Protein AF-A0A355I9S5-F1 (afdb_monomer)

Structure (mmCIF, N/CA/C/O backbone):
data_AF-A0A355I9S5-F1
#
_entry.id   AF-A0A355I9S5-F1
#
loop_
_atom_site.group_PDB
_atom_site.id
_atom_site.type_symbol
_atom_site.label_atom_id
_atom_site.label_alt_id
_atom_site.label_comp_id
_atom_site.label_asym_id
_atom_site.label_entity_id
_atom_site.label_seq_id
_atom_site.pdbx_PDB_ins_code
_atom_site.Cartn_x
_atom_site.Cartn_y
_atom_site.Cartn_z
_atom_site.occupancy
_atom_site.B_iso_or_equiv
_atom_site.auth_seq_id
_atom_site.auth_comp_id
_atom_site.auth_asym_id
_atom_site.auth_atom_id
_atom_site.pdbx_PDB_model_num
ATOM 1 N N . MET A 1 1 ? -13.433 -10.879 -8.646 1.00 37.16 1 MET A N 1
ATOM 2 C CA . MET A 1 1 ? -13.111 -11.014 -10.082 1.00 37.16 1 MET A CA 1
ATOM 3 C C . MET A 1 1 ? -12.200 -9.850 -10.450 1.00 37.16 1 MET A C 1
ATOM 5 O O . MET A 1 1 ? -12.578 -8.712 -10.213 1.00 37.16 1 MET A O 1
ATOM 9 N N . LEU A 1 2 ? -10.956 -10.143 -10.828 1.00 40.75 2 LEU A N 1
ATOM 10 C CA . LEU A 1 2 ? -9.865 -9.178 -11.004 1.00 40.75 2 LEU A CA 1
ATOM 11 C C . LEU A 1 2 ? -10.077 -8.349 -12.282 1.00 40.75 2 LEU A C 1
ATOM 13 O O . LEU A 1 2 ? -9.999 -8.900 -13.373 1.00 40.75 2 LEU A O 1
ATOM 17 N N . TYR A 1 3 ? -10.302 -7.039 -12.153 1.00 45.22 3 TYR A N 1
ATOM 18 C CA . TYR A 1 3 ? -10.353 -6.110 -13.290 1.00 45.22 3 TYR A CA 1
ATOM 19 C C . TYR A 1 3 ? -9.255 -5.043 -13.138 1.00 45.22 3 TYR A C 1
ATOM 21 O O . TYR A 1 3 ? -9.514 -3.907 -12.739 1.00 45.22 3 TYR A O 1
ATOM 29 N N . TYR A 1 4 ? -8.006 -5.413 -13.416 1.00 56.28 4 TYR A N 1
ATOM 30 C CA . TYR A 1 4 ? -6.906 -4.462 -13.609 1.00 56.28 4 TYR A CA 1
ATOM 31 C C . TYR A 1 4 ? -6.381 -4.663 -15.024 1.00 56.28 4 TYR A C 1
ATOM 33 O O . TYR A 1 4 ? -6.044 -5.781 -15.400 1.00 56.28 4 TYR A O 1
ATOM 41 N N . ILE A 1 5 ? -6.406 -3.600 -15.827 1.00 58.50 5 ILE A N 1
ATOM 42 C CA . ILE A 1 5 ? -6.289 -3.705 -17.292 1.00 58.50 5 ILE A CA 1
ATOM 43 C C . ILE A 1 5 ? -4.877 -3.349 -17.770 1.00 58.50 5 ILE A C 1
ATOM 45 O O . ILE A 1 5 ? -4.462 -3.785 -18.837 1.00 58.50 5 ILE A O 1
ATOM 49 N N . TRP A 1 6 ? -4.103 -2.616 -16.965 1.00 57.97 6 TRP A N 1
ATOM 50 C CA . TRP A 1 6 ? -2.738 -2.225 -17.304 1.00 57.97 6 TRP A CA 1
ATOM 51 C C . TRP A 1 6 ? -1.827 -2.338 -16.080 1.00 57.97 6 TRP A C 1
ATOM 53 O O . TRP A 1 6 ? -2.068 -1.695 -15.055 1.00 57.97 6 TRP A O 1
ATOM 63 N N . GLY A 1 7 ? -0.817 -3.202 -16.195 1.00 65.31 7 GLY A N 1
ATOM 64 C CA . GLY A 1 7 ? 0.197 -3.466 -15.181 1.00 65.31 7 GLY A CA 1
ATOM 65 C C . GLY A 1 7 ? 1.578 -3.117 -15.721 1.00 65.31 7 GLY A C 1
ATOM 66 O O . GLY A 1 7 ? 2.057 -3.808 -16.614 1.00 65.31 7 GLY A O 1
ATOM 67 N N . VAL A 1 8 ? 2.222 -2.068 -15.202 1.00 72.88 8 VAL A N 1
ATOM 68 C CA . VAL A 1 8 ? 3.618 -1.750 -15.556 1.00 72.88 8 VAL A CA 1
ATOM 69 C C . VAL A 1 8 ? 4.523 -2.236 -14.435 1.00 72.88 8 VAL A C 1
ATOM 71 O O . VAL A 1 8 ? 4.367 -1.827 -13.283 1.00 72.88 8 VAL A O 1
ATOM 74 N N . THR A 1 9 ? 5.467 -3.116 -14.759 1.00 74.00 9 THR A N 1
ATOM 75 C CA . THR A 1 9 ? 6.494 -3.570 -13.819 1.00 74.00 9 THR A CA 1
ATOM 76 C C . THR A 1 9 ? 7.719 -2.672 -13.899 1.00 74.00 9 THR A C 1
ATOM 78 O O . THR A 1 9 ? 8.375 -2.614 -14.937 1.00 74.00 9 THR A O 1
ATOM 81 N N . 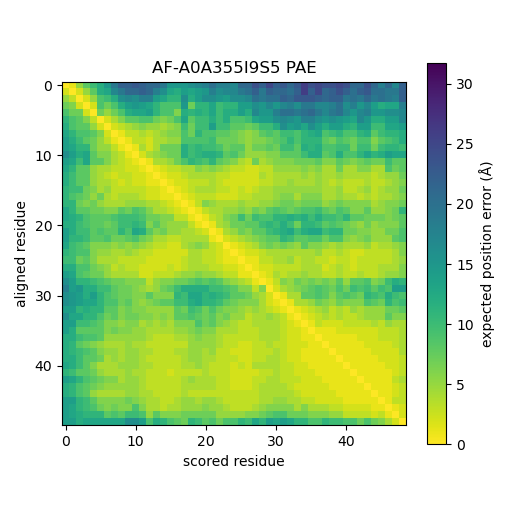VAL A 1 10 ? 8.056 -2.003 -12.799 1.00 75.19 10 VAL A N 1
ATOM 82 C CA . VAL A 1 10 ? 9.249 -1.156 -12.687 1.00 75.19 10 VAL A CA 1
ATOM 83 C C . VAL A 1 10 ? 10.043 -1.603 -11.468 1.00 75.19 10 VAL A C 1
ATOM 85 O O . VAL A 1 10 ? 9.561 -1.484 -10.346 1.00 75.19 10 VAL A O 1
ATOM 88 N N . GLY A 1 11 ? 11.244 -2.149 -11.682 1.00 71.25 11 GLY A N 1
ATOM 89 C CA . GLY A 1 11 ? 12.222 -2.399 -10.613 1.00 71.25 11 GLY A CA 1
ATOM 90 C C . GLY A 1 11 ? 11.704 -3.200 -9.409 1.00 71.25 11 GLY A C 1
ATOM 91 O O . GLY A 1 11 ? 12.017 -2.851 -8.277 1.00 71.25 11 GLY A O 1
ATOM 92 N N . GLY A 1 12 ? 10.884 -4.233 -9.631 1.00 76.94 12 GLY A N 1
ATOM 93 C CA . GLY A 1 12 ? 10.303 -5.035 -8.542 1.00 76.94 12 GLY A CA 1
ATOM 94 C C . GLY A 1 12 ? 9.010 -4.464 -7.939 1.00 76.94 12 GLY A C 1
ATOM 95 O O . GLY A 1 12 ? 8.603 -4.808 -6.829 1.00 76.94 12 GLY A O 1
ATOM 96 N N . PHE A 1 13 ? 8.335 -3.577 -8.663 1.00 80.75 13 PHE A N 1
ATOM 97 C CA . PHE A 1 13 ? 7.010 -3.090 -8.305 1.00 80.75 13 PHE A CA 1
ATOM 98 C C . PHE A 1 13 ? 6.077 -3.206 -9.502 1.00 80.75 13 PHE A C 1
ATOM 100 O O . PHE A 1 13 ? 6.446 -2.860 -10.621 1.00 80.75 13 PHE A O 1
ATOM 107 N N . LEU A 1 14 ? 4.863 -3.679 -9.260 1.00 85.81 14 LEU A N 1
ATOM 108 C CA . LEU A 1 14 ? 3.768 -3.750 -10.213 1.00 85.81 14 LEU A CA 1
ATOM 109 C C . LEU A 1 14 ? 2.823 -2.569 -9.975 1.00 85.81 14 LEU A C 1
ATOM 111 O O . LEU A 1 14 ? 2.211 -2.458 -8.914 1.00 85.81 14 LEU A O 1
ATOM 115 N N . GLN A 1 15 ? 2.698 -1.684 -10.959 1.00 84.38 15 GLN A N 1
ATOM 116 C CA . GLN A 1 15 ? 1.745 -0.577 -10.927 1.00 84.38 15 GLN A CA 1
ATOM 117 C C . GLN A 1 15 ? 0.466 -0.984 -11.649 1.00 84.38 15 GLN A C 1
ATOM 119 O O . GLN A 1 15 ? 0.496 -1.221 -12.852 1.00 84.38 15 GLN A O 1
ATOM 124 N N . LEU A 1 16 ? -0.641 -1.051 -10.916 1.00 85.38 16 LEU A N 1
ATOM 125 C CA . LEU A 1 16 ? -1.960 -1.416 -11.410 1.00 85.38 16 LEU A CA 1
ATOM 126 C C . LEU A 1 16 ? -2.813 -0.164 -11.596 1.00 85.38 16 LEU A C 1
ATOM 128 O O . LEU A 1 16 ? -2.963 0.644 -10.675 1.00 85.38 16 LEU A O 1
ATOM 132 N N . ILE A 1 17 ? -3.400 -0.030 -12.781 1.00 81.38 17 ILE A N 1
ATOM 133 C CA . ILE A 1 17 ? -4.338 1.046 -13.100 1.00 81.38 17 ILE A CA 1
ATOM 134 C C . ILE A 1 17 ? -5.735 0.445 -13.247 1.00 81.38 17 ILE A C 1
ATOM 136 O O . ILE A 1 17 ? -5.927 -0.558 -13.947 1.00 81.38 17 ILE A O 1
ATOM 140 N N . HIS A 1 18 ? -6.712 1.053 -12.571 1.00 76.88 18 HIS A N 1
ATOM 141 C CA . HIS A 1 18 ? -8.112 0.685 -12.733 1.00 76.88 18 HIS A CA 1
ATOM 142 C C . HIS A 1 18 ? -8.755 1.560 -13.827 1.00 76.88 18 HIS A C 1
ATOM 144 O O . HIS A 1 18 ? -8.635 2.780 -13.778 1.00 76.88 18 HIS A O 1
ATOM 150 N N . PRO A 1 19 ? -9.443 0.975 -14.822 1.00 74.12 19 PRO A N 1
ATOM 151 C CA . PRO A 1 19 ? -10.029 1.715 -15.950 1.00 74.12 19 PRO A CA 1
ATOM 152 C C . PRO A 1 19 ? -11.197 2.624 -15.550 1.00 74.12 19 PRO A C 1
ATOM 154 O O . PRO A 1 19 ? -11.476 3.606 -16.224 1.00 74.12 19 PRO A O 1
ATOM 157 N N . HIS A 1 20 ? -11.908 2.268 -14.479 1.00 72.94 20 HIS A N 1
ATOM 158 C CA . HIS A 1 20 ? -13.162 2.904 -14.078 1.00 72.94 20 HIS A CA 1
ATOM 159 C C . HIS A 1 20 ? -13.007 3.825 -12.857 1.00 72.94 20 HIS A C 1
ATOM 161 O O . HIS A 1 20 ? -13.848 4.678 -12.605 1.00 72.94 20 HIS A O 1
ATOM 167 N N . LYS A 1 21 ? -11.922 3.671 -12.095 1.00 70.38 21 LYS A N 1
ATOM 168 C CA . LYS A 1 21 ? -11.620 4.447 -10.888 1.00 70.38 21 LYS A CA 1
ATOM 169 C C . LYS A 1 21 ? -10.268 5.092 -11.104 1.00 70.38 21 LYS A C 1
ATOM 171 O O . LYS A 1 21 ? -9.292 4.396 -11.371 1.00 70.38 21 LYS A O 1
ATOM 176 N N . SER A 1 22 ? -10.206 6.408 -10.964 1.00 65.38 22 SER A N 1
ATOM 177 C CA . SER A 1 22 ? -8.951 7.146 -11.001 1.00 65.38 22 SER A CA 1
ATOM 178 C C . SER A 1 22 ? -8.096 6.750 -9.795 1.00 65.38 22 SER A C 1
ATOM 180 O O . SER A 1 22 ? -8.367 7.164 -8.670 1.00 65.38 22 SER A O 1
ATOM 182 N N . GLY A 1 23 ? -7.084 5.917 -10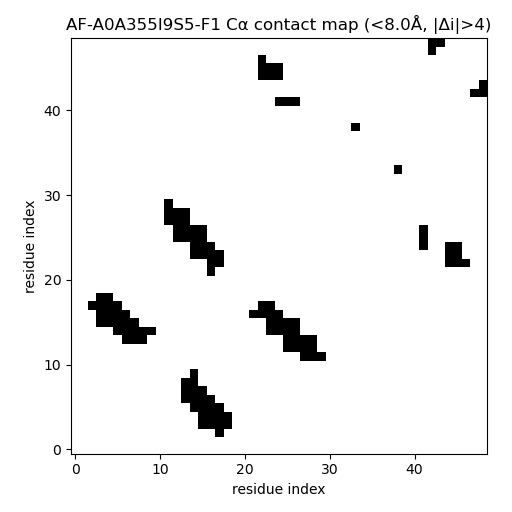.023 1.00 71.56 23 GLY A N 1
ATOM 183 C CA . GLY A 1 23 ? -6.176 5.462 -8.978 1.00 71.56 23 GLY A CA 1
ATOM 184 C C . GLY A 1 23 ? -5.082 4.568 -9.545 1.00 71.56 23 GLY A C 1
ATOM 185 O O . GLY A 1 23 ? -5.356 3.641 -10.311 1.00 71.56 23 GLY A O 1
ATOM 186 N N . LYS A 1 24 ? -3.835 4.859 -9.170 1.00 81.44 24 LYS A N 1
ATOM 187 C CA . LYS A 1 24 ? -2.678 4.015 -9.467 1.00 81.44 24 LYS A CA 1
ATOM 188 C C . LYS A 1 24 ? -2.271 3.301 -8.189 1.00 81.44 24 LYS A C 1
ATOM 190 O O . LYS A 1 24 ? -1.868 3.949 -7.226 1.00 81.44 24 LYS A O 1
ATOM 195 N N . VAL A 1 25 ? -2.358 1.980 -8.196 1.00 86.25 25 VAL A N 1
ATOM 196 C CA . VAL A 1 25 ? -2.012 1.139 -7.051 1.00 86.25 25 VAL A CA 1
ATOM 197 C C . VAL A 1 25 ? -0.641 0.534 -7.293 1.00 86.25 25 VAL A C 1
ATOM 199 O O . VAL A 1 25 ? -0.412 -0.068 -8.337 1.00 86.25 25 VAL A O 1
ATOM 202 N N . THR A 1 26 ? 0.280 0.686 -6.344 1.00 87.25 26 THR A N 1
ATOM 203 C CA . THR A 1 26 ? 1.622 0.097 -6.463 1.00 87.25 26 THR A CA 1
ATOM 204 C C . THR A 1 26 ? 1.742 -1.112 -5.546 1.00 87.25 26 THR A C 1
ATOM 206 O O . THR A 1 26 ? 1.602 -0.991 -4.331 1.00 87.25 26 THR A O 1
ATOM 209 N N . VAL A 1 27 ? 2.015 -2.278 -6.126 1.00 86.06 27 VAL A N 1
ATOM 210 C CA . VAL A 1 27 ? 2.166 -3.553 -5.418 1.00 86.06 27 VAL A CA 1
ATOM 211 C C . VAL A 1 27 ? 3.613 -4.033 -5.553 1.00 86.06 27 VAL A C 1
AT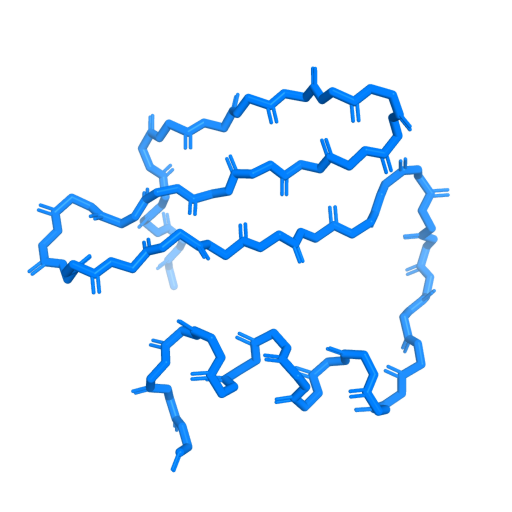OM 213 O O . VAL A 1 27 ? 4.097 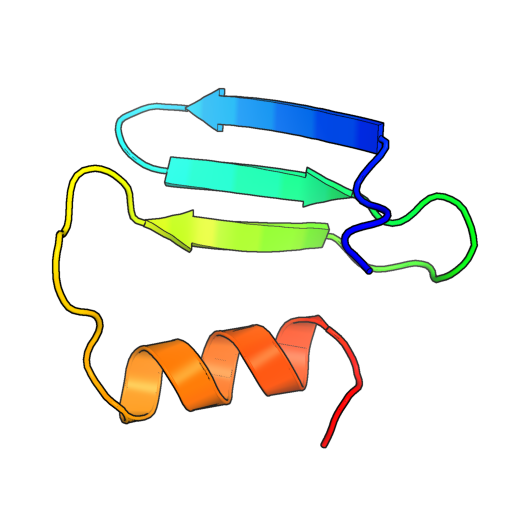-4.170 -6.673 1.00 86.06 27 VAL A O 1
ATOM 216 N N . PRO A 1 28 ? 4.339 -4.300 -4.457 1.00 83.38 28 PRO A N 1
ATOM 217 C CA . PRO A 1 28 ? 5.689 -4.848 -4.547 1.00 83.38 28 PRO A CA 1
ATOM 218 C C . PRO A 1 28 ? 5.671 -6.308 -5.035 1.00 83.38 28 PRO A C 1
ATOM 220 O O . PRO A 1 28 ? 4.863 -7.116 -4.580 1.00 83.38 28 PRO A O 1
ATOM 223 N N . TYR A 1 29 ? 6.588 -6.650 -5.940 1.00 75.81 29 TYR A N 1
ATOM 224 C CA . TYR A 1 29 ? 6.754 -7.976 -6.550 1.00 75.81 29 TYR A CA 1
ATOM 225 C C . TYR A 1 29 ? 8.255 -8.270 -6.749 1.00 75.81 29 TYR A C 1
ATOM 227 O O . TYR A 1 29 ? 8.946 -7.407 -7.270 1.00 75.81 29 TYR A O 1
ATOM 235 N N . PRO A 1 30 ? 8.819 -9.444 -6.406 1.00 75.38 30 PRO A N 1
ATOM 236 C CA . PRO A 1 30 ? 8.180 -10.730 -6.151 1.00 75.38 30 PRO A CA 1
ATOM 237 C C . PRO A 1 30 ? 8.215 -11.075 -4.660 1.00 75.38 30 PRO A C 1
ATOM 239 O O . PRO A 1 30 ? 9.147 -11.707 -4.167 1.00 75.38 30 PRO A O 1
ATOM 242 N N . ARG A 1 31 ? 7.195 -10.656 -3.910 1.00 77.38 31 ARG A N 1
ATOM 243 C CA . ARG A 1 31 ? 7.005 -11.110 -2.528 1.00 77.38 31 ARG A CA 1
ATOM 244 C C . ARG A 1 31 ? 5.796 -12.030 -2.488 1.00 77.38 31 ARG A C 1
ATOM 246 O O . ARG A 1 31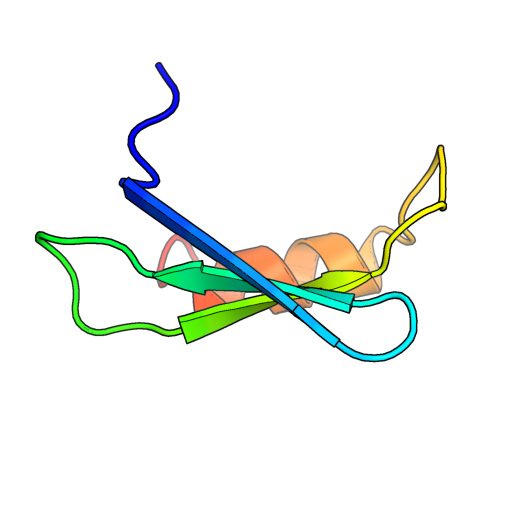 ? 4.737 -11.665 -2.988 1.00 77.38 31 ARG A O 1
ATOM 253 N N . LYS A 1 32 ? 5.972 -13.226 -1.921 1.00 72.06 32 LYS A N 1
ATOM 254 C CA . LYS A 1 32 ? 4.882 -14.197 -1.749 1.00 72.06 32 LYS A CA 1
ATOM 255 C C . LYS A 1 32 ? 3.885 -13.732 -0.686 1.00 72.06 32 LYS A C 1
ATOM 257 O O . LYS A 1 32 ? 2.691 -13.956 -0.829 1.00 72.06 32 LYS A O 1
ATOM 262 N N . GLU A 1 33 ? 4.386 -13.057 0.342 1.00 81.25 33 GLU A N 1
ATOM 263 C CA . GLU A 1 33 ? 3.590 -12.514 1.436 1.00 81.25 33 GLU A CA 1
ATOM 264 C C . GLU A 1 33 ? 3.858 -11.017 1.572 1.00 81.25 33 GLU A C 1
ATOM 266 O O . GLU A 1 33 ? 4.990 -10.544 1.428 1.00 81.25 33 GLU A O 1
ATOM 271 N N . LEU A 1 34 ? 2.787 -10.267 1.804 1.00 83.31 34 LEU A N 1
ATOM 272 C CA . LEU A 1 34 ? 2.823 -8.828 2.008 1.00 83.31 34 LEU A CA 1
ATOM 273 C C . LEU A 1 34 ? 2.496 -8.547 3.464 1.00 83.31 34 LEU A C 1
ATOM 275 O O . LEU A 1 34 ? 1.530 -9.090 3.999 1.00 83.31 34 LEU A O 1
ATOM 279 N N . ASP A 1 35 ? 3.259 -7.651 4.084 1.00 87.12 35 ASP A N 1
ATOM 280 C CA . ASP A 1 35 ? 2.944 -7.183 5.427 1.00 87.12 35 ASP A CA 1
ATOM 281 C C . ASP A 1 35 ? 1.507 -6.636 5.477 1.00 87.12 35 ASP A C 1
ATOM 283 O O . ASP A 1 35 ? 1.101 -5.896 4.570 1.00 87.12 35 ASP A O 1
ATOM 287 N N . PRO A 1 36 ? 0.742 -6.887 6.554 1.00 87.69 36 PRO A N 1
ATOM 288 C CA . PRO A 1 36 ? -0.622 -6.374 6.696 1.00 87.69 36 PRO A CA 1
ATOM 289 C C . PRO 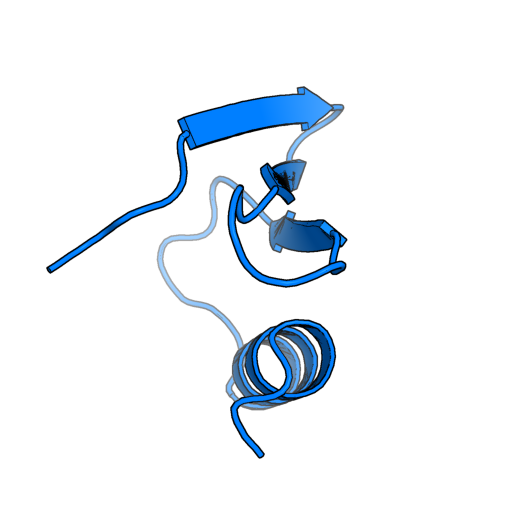A 1 36 ? -0.707 -4.848 6.539 1.00 87.69 36 PRO A C 1
ATOM 291 O O . PRO A 1 36 ? -1.688 -4.310 6.026 1.00 87.69 36 PRO A O 1
ATOM 294 N N . LYS A 1 37 ? 0.358 -4.134 6.927 1.00 87.69 37 LYS A N 1
ATOM 295 C CA . LYS A 1 37 ? 0.493 -2.682 6.745 1.00 87.69 37 LYS A CA 1
ATOM 296 C C . LYS A 1 37 ? 0.584 -2.288 5.267 1.00 87.69 37 LYS A C 1
ATOM 298 O O . LYS A 1 37 ? -0.035 -1.309 4.854 1.00 87.69 37 LYS A O 1
ATOM 303 N N . THR A 1 38 ? 1.320 -3.063 4.474 1.00 86.75 38 THR A N 1
ATOM 304 C CA . THR A 1 38 ? 1.452 -2.883 3.022 1.00 86.75 38 THR A CA 1
ATOM 305 C C . THR A 1 38 ? 0.122 -3.153 2.335 1.00 86.75 38 THR A C 1
ATOM 307 O O . THR A 1 38 ? -0.323 -2.348 1.522 1.00 86.75 38 THR A O 1
ATOM 310 N N . VAL A 1 39 ? -0.567 -4.222 2.736 1.00 87.75 39 VAL A N 1
ATOM 311 C CA . VAL A 1 39 ? -1.912 -4.551 2.247 1.00 87.75 39 VAL A CA 1
ATOM 312 C C . VAL A 1 39 ? -2.905 -3.425 2.561 1.00 87.75 39 VAL A C 1
ATOM 314 O O . VAL A 1 39 ? -3.632 -2.979 1.675 1.00 87.75 39 VAL A O 1
ATOM 317 N N . LYS A 1 40 ? -2.882 -2.879 3.782 1.00 88.62 40 LYS A N 1
ATOM 318 C CA . 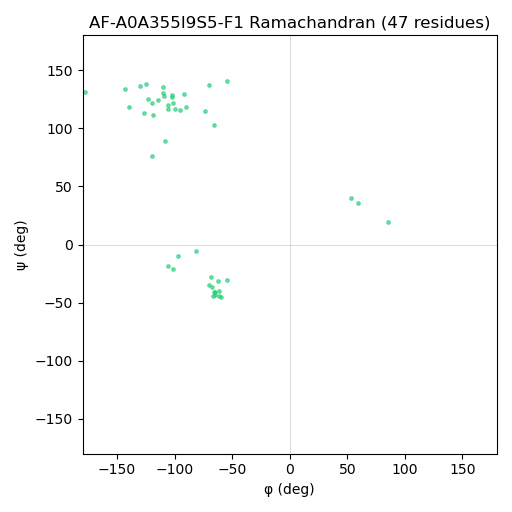LYS A 1 40 ? -3.719 -1.728 4.159 1.00 88.62 40 LYS A CA 1
ATOM 319 C C . LYS A 1 40 ? -3.414 -0.483 3.317 1.00 88.62 40 LYS A C 1
ATOM 321 O O . LYS A 1 40 ? -4.339 0.210 2.904 1.00 88.62 40 LYS A O 1
ATOM 326 N N . SER A 1 41 ? -2.140 -0.212 3.028 1.00 87.12 41 SER A N 1
ATOM 327 C CA . SER A 1 41 ? -1.745 0.901 2.152 1.00 87.12 41 SER A CA 1
ATOM 328 C C . SER A 1 41 ? -2.234 0.704 0.713 1.00 87.12 41 SER A C 1
ATOM 330 O O . SER A 1 41 ? -2.740 1.647 0.110 1.00 87.12 41 SER A O 1
ATOM 332 N N . ILE A 1 42 ? -2.156 -0.522 0.189 1.00 86.69 42 ILE A N 1
ATOM 333 C CA . ILE A 1 42 ? -2.679 -0.889 -1.135 1.00 86.69 42 ILE A CA 1
ATOM 334 C C . ILE A 1 42 ? -4.195 -0.680 -1.190 1.00 86.69 42 ILE A C 1
ATOM 336 O O . ILE A 1 42 ? -4.699 -0.099 -2.148 1.00 86.69 42 ILE A O 1
ATOM 340 N N . PHE A 1 43 ? -4.927 -1.096 -0.156 1.00 86.44 43 PHE A N 1
ATOM 341 C CA . PHE A 1 43 ? -6.376 -0.915 -0.112 1.00 86.44 43 PHE A CA 1
ATOM 342 C C . PHE A 1 43 ? -6.803 0.553 0.006 1.00 86.44 43 PHE A C 1
ATOM 344 O O . PHE A 1 43 ? -7.769 0.947 -0.647 1.00 86.44 43 PHE A O 1
ATOM 351 N N . HIS A 1 44 ? -6.052 1.370 0.749 1.00 86.44 44 HIS A N 1
ATOM 352 C CA . HIS A 1 44 ? -6.255 2.820 0.785 1.00 86.44 44 HIS A CA 1
ATOM 353 C C . HIS A 1 44 ? -5.973 3.462 -0.586 1.00 86.44 44 HIS A C 1
ATOM 355 O O . HIS A 1 44 ? -6.753 4.277 -1.066 1.00 86.44 44 HIS A O 1
ATOM 361 N N . GLN A 1 45 ? -4.895 3.057 -1.272 1.00 83.75 45 GLN A N 1
ATOM 362 C CA . GLN A 1 45 ? -4.601 3.508 -2.644 1.00 83.75 45 GLN A CA 1
ATOM 363 C C . GLN A 1 45 ? -5.683 3.079 -3.648 1.00 83.75 45 GLN A C 1
ATOM 365 O O . GLN A 1 45 ? -5.931 3.780 -4.626 1.00 83.75 45 GLN A O 1
ATOM 370 N N . ALA A 1 46 ? -6.330 1.936 -3.410 1.00 83.19 46 ALA A N 1
ATOM 371 C CA . ALA A 1 46 ? -7.434 1.434 -4.220 1.00 83.19 46 ALA A CA 1
ATOM 372 C C . ALA A 1 46 ? -8.796 2.075 -3.877 1.00 83.19 46 ALA A C 1
ATOM 374 O O . ALA A 1 46 ? -9.781 1.784 -4.562 1.00 83.19 46 ALA A O 1
ATOM 375 N N . GLY A 1 47 ? -8.870 2.911 -2.831 1.00 81.38 47 GLY A N 1
ATOM 376 C CA . GLY A 1 47 ? -10.118 3.513 -2.350 1.00 81.38 47 GLY A CA 1
ATOM 377 C C . GLY A 1 47 ? -11.156 2.470 -1.926 1.00 81.38 47 GLY A C 1
ATOM 378 O O . GLY A 1 47 ? -12.342 2.622 -2.218 1.00 81.38 47 GLY A O 1
ATOM 379 N N . LEU A 1 48 ? -10.698 1.357 -1.345 1.00 77.62 48 LEU A N 1
ATOM 380 C CA . LEU A 1 48 ? -11.551 0.272 -0.839 1.00 77.62 48 LEU A CA 1
ATOM 381 C C . LEU A 1 48 ? -11.813 0.385 0.674 1.00 77.62 48 LEU A C 1
ATOM 383 O O . LEU A 1 48 ? -12.651 -0.348 1.195 1.00 77.62 48 LEU A O 1
ATOM 387 N N . ILE A 1 49 ? -11.102 1.292 1.350 1.00 70.62 49 ILE A N 1
ATOM 388 C CA . ILE A 1 49 ? -11.217 1.675 2.766 1.00 70.62 49 ILE A CA 1
ATOM 389 C C . ILE A 1 49 ? -11.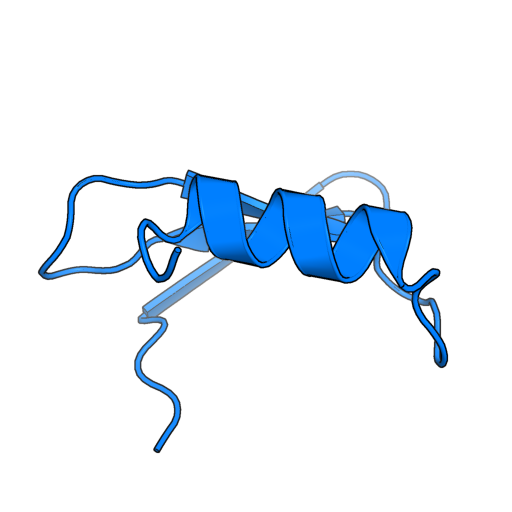021 3.184 2.836 1.00 70.62 49 ILE A C 1
ATOM 391 O O . ILE A 1 49 ? -11.727 3.823 3.640 1.00 70.62 49 ILE A O 1
#

Mean predicted aligned error: 6.77 Å

Sequence (49 aa):
MLYYIWGVTVGGFLQLIHPHKSGKVTVPYPRKELDPKTVKSIFHQAGLI

Radius of gyration: 10.73 Å; Cα contacts (8 Å, |Δi|>4): 62; chains: 1; bounding box: 25×21×24 Å

Secondary structure (DSSP, 8-state):
-----EEEEETTEEEEE-SSS--EEEEETT-SS--HHHHHHHHHHTT--

Foldseek 3Di:
DDQFDDWDDDPQWTWTDHPPDGFIAIHGPDDPDDDVVSVVVRCVRVVVD

Nearest PDB structures (foldseek):
  6g26-assembly1_F  TM=8.522E-01  e=1.370E-02  Burkholderia pseudomallei K96243
  4c26-assembly1_A  TM=7.650E-01  e=9.321E-03  Burkholderia pseudomallei K96243
  8qpc-assembly1_AA  TM=5.474E-01  e=1.685E+00  Sulfolobus acidocaldarius
  8omv-assembly1_A  TM=5.020E-01  e=1.147E+00  Homo sapiens
  8cmn-assembly1_AA  TM=4.197E-01  e=1.685E+00  Sulfolobus acidocaldarius DSM 639

pLDDT: mean 76.3, std 12.21, range [37.16, 88.62]

Solvent-accessible surface area (backbone atoms only — not comparable to full-atom values): 3100 Å² total; per-residue (Å²): 134,91,75,67,83,46,74,52,78,55,97,52,2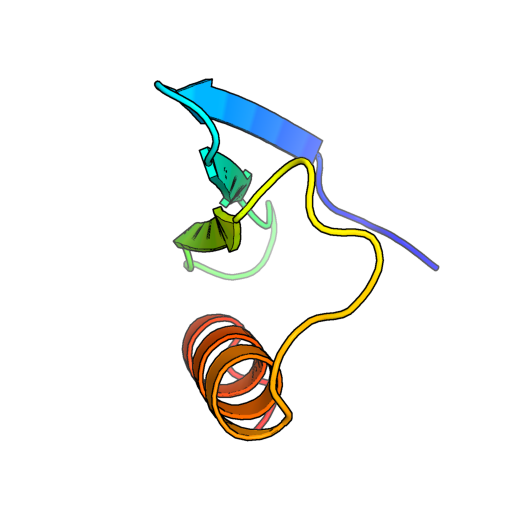8,37,35,36,35,40,92,89,47,97,42,71,28,71,44,74,40,96,57,97,74,74,56,72,69,55,53,51,51,38,35,50,46,63,69,77,108